Protein AF-F3MJ65-F1 (afdb_monomer_lite)

Foldseek 3Di:
DDLVVLQVLLVVLQVQLVVLCVVLVPDPDPVSVVVSNVSSVVSNVSSVVSVVVSVVVD

pLDDT: mean 91.48, std 8.63, range [56.22, 97.81]

Structure (mmCIF, N/CA/C/O backbone):
data_AF-F3MJ65-F1
#
_entry.id   AF-F3MJ65-F1
#
loop_
_atom_site.group_PDB
_atom_site.id
_atom_site.type_symbol
_atom_site.label_atom_id
_atom_site.label_alt_id
_atom_site.label_comp_id
_atom_site.label_asym_id
_atom_site.label_entity_id
_atom_site.label_seq_id
_atom_site.pdbx_PDB_ins_code
_atom_site.Cartn_x
_atom_site.Cartn_y
_atom_site.Cartn_z
_atom_site.occupancy
_atom_site.B_iso_or_equiv
_atom_site.auth_seq_id
_atom_site.auth_comp_id
_atom_site.auth_asym_id
_atom_site.auth_atom_id
_atom_site.pdbx_PDB_model_num
ATOM 1 N N . MET A 1 1 ? -3.168 8.399 20.009 1.00 60.12 1 MET A N 1
ATOM 2 C CA . MET A 1 1 ? -3.902 8.746 18.777 1.00 60.12 1 MET A CA 1
ATOM 3 C C . MET A 1 1 ? -5.386 8.551 19.004 1.00 60.12 1 MET A C 1
ATOM 5 O O . MET A 1 1 ? -5.778 7.563 19.619 1.00 60.12 1 MET A O 1
ATOM 9 N N . LYS A 1 2 ? -6.212 9.496 18.559 1.00 71.12 2 LYS A N 1
ATOM 10 C CA . LYS A 1 2 ? -7.674 9.377 18.616 1.00 71.12 2 LYS A CA 1
ATOM 11 C C . LYS A 1 2 ? -8.140 8.332 17.599 1.00 71.12 2 LYS A C 1
ATOM 13 O O . LYS A 1 2 ? -7.577 8.211 16.521 1.00 71.12 2 LYS A O 1
ATOM 18 N N . LYS A 1 3 ? -9.229 7.617 17.893 1.00 71.69 3 LYS A N 1
ATOM 19 C CA . LYS A 1 3 ? -9.812 6.560 17.037 1.00 71.69 3 LYS A CA 1
ATOM 20 C C . LYS A 1 3 ? -9.933 6.935 15.550 1.00 71.69 3 LYS A C 1
ATOM 22 O O . LYS A 1 3 ? -9.661 6.108 14.683 1.00 71.69 3 LYS A O 1
ATOM 27 N N . LYS A 1 4 ? -10.330 8.178 15.254 1.00 77.62 4 LYS A N 1
ATOM 28 C CA . LYS A 1 4 ? -10.471 8.700 13.881 1.00 77.62 4 LYS A CA 1
ATOM 29 C C . LYS A 1 4 ? -9.128 8.836 13.147 1.00 77.62 4 LYS A C 1
ATOM 31 O O . LYS A 1 4 ? -9.099 8.697 11.932 1.00 77.62 4 LYS A O 1
ATOM 36 N N . GLU A 1 5 ? -8.032 9.052 13.872 1.00 85.50 5 GLU A N 1
ATOM 37 C CA . GLU A 1 5 ? -6.689 9.207 13.300 1.00 85.50 5 GLU A CA 1
ATOM 38 C C . GLU A 1 5 ? -6.203 7.893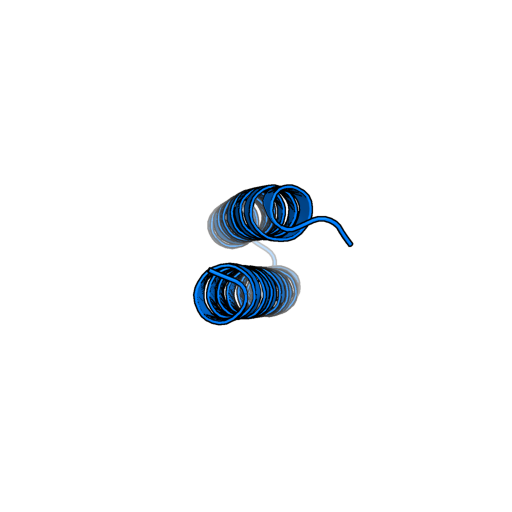 12.679 1.00 85.50 5 GLU A C 1
ATOM 40 O O . GLU A 1 5 ? -5.660 7.922 11.584 1.00 85.50 5 GLU A O 1
ATOM 45 N N . PHE A 1 6 ? -6.498 6.734 13.285 1.00 87.81 6 PHE A N 1
ATOM 46 C CA . PHE A 1 6 ? -6.128 5.431 12.708 1.00 87.81 6 PHE A CA 1
ATOM 47 C C . PHE A 1 6 ? -6.781 5.173 11.344 1.00 87.81 6 PHE A C 1
ATOM 49 O O . PHE A 1 6 ? -6.131 4.660 10.440 1.00 87.81 6 PHE A O 1
ATOM 56 N N . LEU A 1 7 ? -8.049 5.562 11.167 1.00 89.25 7 LEU A N 1
ATOM 57 C CA . LEU A 1 7 ? -8.739 5.415 9.882 1.00 89.25 7 LEU A CA 1
ATOM 58 C C . LEU A 1 7 ? -8.143 6.342 8.813 1.00 89.25 7 LEU A C 1
ATOM 60 O O . LEU A 1 7 ? -7.953 5.924 7.674 1.00 89.25 7 LEU A O 1
ATOM 64 N N . ILE A 1 8 ? -7.818 7.583 9.186 1.00 93.00 8 ILE A N 1
ATOM 65 C CA . ILE A 1 8 ? -7.186 8.554 8.283 1.00 93.00 8 ILE A CA 1
ATOM 66 C C . ILE A 1 8 ? -5.796 8.063 7.868 1.00 93.00 8 ILE A C 1
ATOM 68 O O . ILE A 1 8 ? -5.481 8.050 6.682 1.00 93.00 8 ILE A O 1
ATOM 72 N N . VAL A 1 9 ? -4.985 7.597 8.821 1.00 93.31 9 VAL A N 1
ATOM 73 C CA . VAL A 1 9 ? -3.655 7.038 8.541 1.00 93.31 9 VAL A CA 1
ATOM 74 C C . VAL A 1 9 ? -3.762 5.788 7.663 1.00 93.31 9 VAL A C 1
ATOM 76 O O . VAL A 1 9 ? -2.970 5.628 6.738 1.00 93.31 9 VAL A O 1
ATOM 79 N N . ALA A 1 10 ? -4.760 4.926 7.886 1.00 94.50 10 ALA A N 1
ATOM 80 C CA . ALA A 1 10 ? -5.007 3.773 7.022 1.00 94.50 10 ALA A CA 1
ATOM 81 C C . ALA A 1 10 ? -5.317 4.196 5.575 1.00 94.50 10 ALA A C 1
ATOM 83 O O . ALA A 1 10 ? -4.703 3.676 4.646 1.00 94.50 10 ALA A O 1
ATOM 84 N N . LEU A 1 11 ? -6.212 5.171 5.384 1.00 96.12 11 LEU A N 1
ATOM 85 C CA . LEU A 1 11 ? -6.558 5.711 4.064 1.00 96.12 11 LEU A CA 1
ATOM 86 C C . LEU A 1 11 ? -5.347 6.317 3.347 1.00 96.12 11 LEU A C 1
ATOM 88 O O . LEU A 1 11 ? -5.122 6.017 2.176 1.00 96.12 11 LEU A O 1
ATOM 92 N N . LEU A 1 12 ? -4.546 7.126 4.046 1.00 97.06 12 LEU A N 1
ATOM 93 C CA . LEU A 1 12 ? -3.327 7.719 3.488 1.00 97.06 12 LEU A CA 1
ATOM 94 C C . LEU A 1 12 ? -2.305 6.651 3.083 1.00 97.06 12 LEU A C 1
ATOM 96 O O . LEU A 1 12 ? -1.702 6.752 2.017 1.00 97.06 12 LEU A O 1
ATOM 100 N N . ASN A 1 13 ? -2.155 5.600 3.890 1.00 97.38 13 ASN A N 1
ATOM 101 C CA . ASN A 1 13 ? -1.285 4.475 3.562 1.00 97.38 13 ASN A CA 1
ATOM 102 C C . ASN A 1 13 ? -1.765 3.724 2.311 1.00 97.38 13 ASN A C 1
ATOM 104 O O . ASN A 1 13 ? -0.953 3.407 1.448 1.00 97.38 13 ASN A O 1
ATOM 108 N N . PHE A 1 14 ? -3.069 3.482 2.158 1.00 97.38 14 PHE A N 1
ATOM 109 C CA . PHE A 1 14 ? -3.592 2.850 0.942 1.00 97.38 14 PHE A CA 1
ATOM 110 C C . PHE A 1 14 ? -3.435 3.736 -0.300 1.00 97.38 14 PHE A C 1
ATOM 112 O O . PHE A 1 14 ? -3.062 3.232 -1.358 1.00 97.38 14 PHE A O 1
ATOM 119 N N . LEU A 1 15 ? -3.648 5.049 -0.177 1.00 97.44 15 LEU A N 1
ATOM 120 C CA . LEU A 1 15 ? -3.382 6.010 -1.254 1.00 97.44 15 LEU A CA 1
ATOM 121 C C . LEU A 1 15 ? -1.911 5.972 -1.692 1.00 97.44 15 LEU A C 1
ATOM 123 O O . LEU A 1 15 ? -1.630 5.901 -2.888 1.00 97.44 15 LEU A O 1
ATOM 127 N N . ALA A 1 16 ? -0.978 5.955 -0.736 1.00 97.31 16 ALA A N 1
ATOM 128 C CA . ALA A 1 16 ? 0.446 5.820 -1.023 1.00 97.31 16 ALA A CA 1
ATOM 129 C C . ALA A 1 16 ? 0.768 4.476 -1.697 1.00 97.31 16 ALA A C 1
ATOM 131 O O . ALA A 1 16 ? 1.481 4.451 -2.699 1.00 97.31 16 ALA A O 1
ATOM 132 N N . ALA A 1 17 ? 0.199 3.369 -1.208 1.00 97.75 17 ALA A N 1
ATOM 133 C CA . ALA A 1 17 ? 0.386 2.049 -1.805 1.00 97.75 17 ALA A CA 1
ATOM 134 C C . ALA A 1 17 ? -0.028 2.026 -3.284 1.00 97.75 17 ALA A C 1
ATOM 136 O O . ALA A 1 17 ? 0.730 1.530 -4.119 1.00 97.75 17 ALA A O 1
ATOM 137 N N . ILE A 1 18 ? -1.187 2.609 -3.615 1.00 97.44 18 ILE A N 1
ATOM 138 C CA . ILE A 1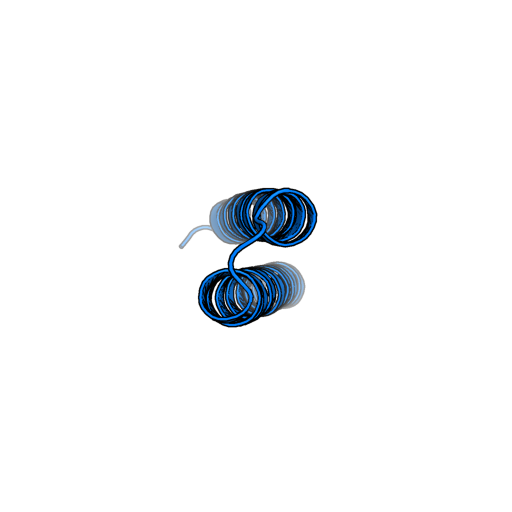 18 ? -1.686 2.719 -4.992 1.00 97.44 18 ILE A CA 1
ATOM 139 C C . ILE A 1 18 ? -0.761 3.599 -5.836 1.00 97.44 18 ILE A C 1
ATOM 141 O O . ILE A 1 18 ? -0.406 3.207 -6.944 1.00 97.44 18 ILE A O 1
ATOM 145 N N . ALA A 1 19 ? -0.326 4.753 -5.323 1.00 97.19 19 ALA A N 1
ATOM 146 C CA . ALA A 1 19 ? 0.578 5.640 -6.052 1.00 97.19 19 ALA A CA 1
ATOM 147 C C . ALA A 1 19 ? 1.892 4.932 -6.422 1.00 97.19 19 ALA A C 1
ATOM 149 O O . ALA A 1 19 ? 2.299 4.953 -7.582 1.00 97.19 19 ALA A O 1
ATOM 150 N N . PHE A 1 20 ? 2.517 4.235 -5.469 1.00 96.81 20 PHE A N 1
ATOM 151 C CA . PHE A 1 20 ? 3.729 3.460 -5.741 1.00 96.81 20 PHE A CA 1
ATOM 152 C C . PHE A 1 20 ? 3.475 2.284 -6.6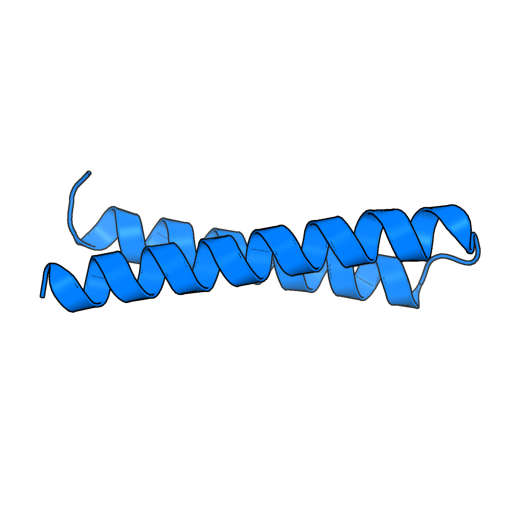84 1.00 96.81 20 PHE A C 1
ATOM 154 O O . PHE A 1 20 ? 4.312 2.015 -7.540 1.00 96.81 20 PHE A O 1
ATOM 161 N N . LEU A 1 21 ? 2.316 1.625 -6.594 1.00 96.19 21 LEU A N 1
ATOM 162 C CA . LEU A 1 21 ? 1.939 0.560 -7.524 1.00 96.19 21 LEU A CA 1
ATOM 163 C C . LEU A 1 21 ? 1.837 1.085 -8.964 1.00 96.19 21 LEU A C 1
ATOM 165 O O . LEU A 1 21 ? 2.357 0.463 -9.884 1.00 96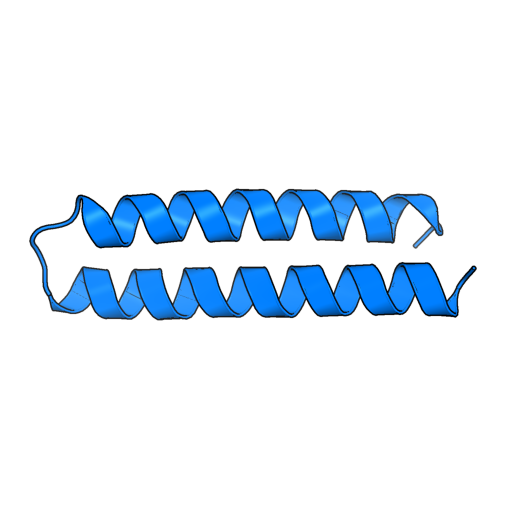.19 21 LEU A O 1
ATOM 169 N N . VAL A 1 22 ? 1.224 2.255 -9.165 1.00 96.50 22 VAL A N 1
ATOM 170 C CA . VAL A 1 22 ? 1.168 2.909 -10.482 1.00 96.50 22 VAL A CA 1
ATOM 171 C C . VAL A 1 22 ? 2.578 3.203 -10.994 1.00 96.50 22 VAL A C 1
ATOM 173 O O . VAL A 1 22 ? 2.864 2.924 -12.156 1.00 96.50 22 VAL A O 1
ATOM 176 N N . VAL A 1 23 ? 3.481 3.686 -10.131 1.00 94.81 23 VAL A N 1
ATOM 177 C CA . VAL A 1 23 ? 4.889 3.926 -10.497 1.00 94.81 23 VAL A CA 1
ATOM 178 C C . VAL A 1 23 ? 5.582 2.640 -10.966 1.00 94.81 23 VAL A C 1
ATOM 180 O O . VAL A 1 23 ? 6.316 2.676 -11.951 1.00 94.81 23 VAL A O 1
ATOM 183 N N . VAL A 1 24 ? 5.323 1.498 -10.320 1.00 95.06 24 VAL A N 1
ATOM 184 C CA . VAL A 1 24 ? 5.860 0.192 -10.750 1.00 95.06 24 VAL A CA 1
ATOM 185 C C . VAL A 1 24 ? 5.443 -0.139 -12.182 1.00 95.06 24 VAL A C 1
ATOM 187 O O . VAL A 1 24 ? 6.273 -0.608 -12.953 1.00 95.06 24 VAL A O 1
ATOM 190 N N . PHE A 1 25 ? 4.190 0.131 -12.556 1.00 93.12 25 PHE A N 1
ATOM 191 C CA . PHE A 1 25 ? 3.685 -0.170 -13.899 1.00 93.12 25 PHE A CA 1
ATOM 192 C C . PHE A 1 25 ? 4.212 0.766 -14.991 1.00 93.12 25 PHE A C 1
ATOM 194 O O . PHE A 1 25 ? 4.311 0.341 -16.137 1.00 93.12 25 PHE A O 1
ATOM 201 N N . ILE A 1 26 ? 4.534 2.021 -14.662 1.00 95.56 26 ILE A N 1
ATOM 202 C CA . ILE A 1 26 ? 5.008 3.010 -15.649 1.00 95.56 26 ILE A CA 1
ATOM 203 C C . ILE A 1 26 ? 6.533 3.084 -15.760 1.00 95.56 26 ILE A C 1
ATOM 205 O O . ILE A 1 26 ? 7.039 3.711 -16.684 1.00 95.56 26 ILE A O 1
ATOM 209 N N . THR A 1 27 ? 7.282 2.543 -14.794 1.00 93.25 27 THR A N 1
ATOM 210 C CA . THR A 1 27 ? 8.743 2.660 -14.794 1.00 93.25 27 THR A CA 1
ATOM 211 C C . THR A 1 27 ? 9.383 1.532 -15.605 1.00 93.25 27 THR A C 1
ATOM 213 O O . THR A 1 27 ? 9.102 0.357 -15.378 1.00 93.25 27 THR A O 1
ATOM 216 N N . ASP A 1 28 ? 10.305 1.881 -16.505 1.00 91.62 28 ASP A N 1
ATOM 217 C CA . ASP A 1 28 ? 11.007 0.915 -17.370 1.00 91.62 28 ASP A CA 1
ATOM 218 C C . ASP A 1 28 ? 12.253 0.299 -16.710 1.00 91.62 28 ASP A C 1
ATOM 220 O O . ASP A 1 28 ? 12.854 -0.655 -17.208 1.00 91.62 28 ASP A O 1
ATOM 224 N N . ARG A 1 29 ? 12.689 0.847 -15.569 1.00 92.50 29 ARG A N 1
ATOM 225 C CA . ARG A 1 29 ? 13.861 0.345 -14.844 1.00 92.50 29 ARG A CA 1
ATOM 226 C C . ARG A 1 29 ? 13.467 -0.796 -13.914 1.00 92.50 29 ARG A C 1
ATOM 228 O O . ARG A 1 29 ? 12.915 -0.562 -12.843 1.00 92.50 29 ARG A O 1
ATOM 235 N N . SER A 1 30 ? 13.863 -2.018 -14.269 1.00 89.25 30 SER A N 1
ATOM 236 C CA . SER A 1 30 ? 13.604 -3.233 -13.477 1.00 89.25 30 SER A CA 1
ATOM 237 C C . SER A 1 30 ? 14.003 -3.108 -11.994 1.00 89.25 30 SER A C 1
ATOM 239 O O . SER A 1 30 ? 13.231 -3.476 -11.111 1.00 89.25 30 SER A O 1
ATOM 241 N N . SER A 1 31 ? 15.156 -2.505 -11.675 1.00 89.00 31 SER A N 1
ATOM 242 C CA . SER A 1 31 ? 15.568 -2.291 -10.275 1.00 89.00 31 SER A CA 1
ATOM 243 C C . SER A 1 31 ? 14.643 -1.340 -9.503 1.00 89.00 31 SER A C 1
ATOM 245 O O . SER A 1 31 ? 14.454 -1.501 -8.298 1.00 89.00 31 SER A O 1
ATOM 247 N N . TRP A 1 32 ? 14.037 -0.368 -10.187 1.00 91.38 32 TRP A N 1
ATOM 248 C CA . TRP A 1 32 ? 13.090 0.579 -9.599 1.00 91.38 32 TRP A CA 1
ATOM 249 C C . TRP A 1 32 ? 11.707 -0.051 -9.429 1.00 91.38 32 TRP A C 1
ATOM 251 O O . TRP A 1 32 ? 11.070 0.187 -8.408 1.00 91.38 32 TRP A O 1
ATOM 261 N N . GLN A 1 33 ? 11.275 -0.911 -10.359 1.00 93.19 33 GLN A N 1
ATOM 262 C CA . GLN A 1 33 ? 10.040 -1.694 -10.221 1.00 93.19 33 GLN A CA 1
ATOM 263 C C . GLN A 1 33 ? 10.045 -2.514 -8.928 1.00 93.19 33 GLN A C 1
ATOM 265 O O . GLN A 1 33 ? 9.095 -2.451 -8.151 1.00 93.19 33 GLN A O 1
ATOM 270 N N . TRP A 1 34 ? 11.142 -3.225 -8.651 1.00 91.88 34 TRP A N 1
ATOM 271 C CA . TRP A 1 34 ? 11.287 -3.983 -7.407 1.00 91.88 34 TRP A CA 1
ATOM 272 C C . TRP A 1 34 ? 11.270 -3.081 -6.170 1.00 91.88 34 TRP A C 1
ATOM 274 O O . TRP A 1 34 ? 10.540 -3.363 -5.220 1.00 91.88 34 TRP A O 1
ATOM 284 N N . GLY A 1 35 ? 12.018 -1.972 -6.189 1.00 94.06 35 GLY A N 1
ATOM 285 C CA . GLY A 1 35 ? 12.048 -1.018 -5.078 1.00 94.06 35 GLY A CA 1
ATOM 286 C C . GLY A 1 35 ? 10.670 -0.425 -4.769 1.00 94.06 35 GLY A C 1
ATOM 287 O O . GLY A 1 35 ? 10.202 -0.494 -3.633 1.00 94.06 35 GLY A O 1
ATOM 288 N N . PHE A 1 36 ? 9.981 0.102 -5.782 1.00 94.06 36 PHE A N 1
ATOM 289 C CA . PHE A 1 36 ? 8.649 0.683 -5.619 1.00 94.06 36 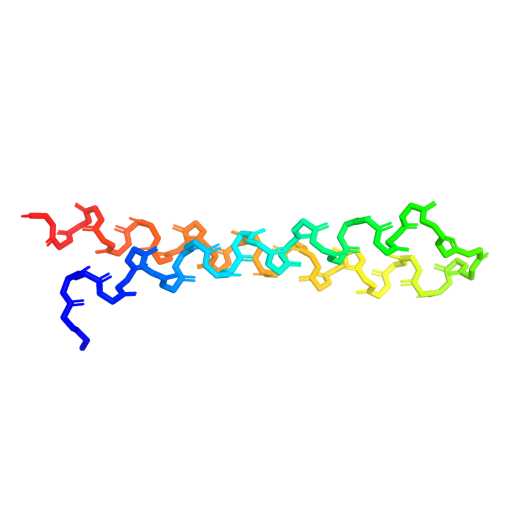PHE A CA 1
ATOM 290 C C . PHE A 1 36 ? 7.581 -0.365 -5.298 1.00 94.06 36 PHE A C 1
ATOM 292 O O . PHE A 1 36 ? 6.661 -0.069 -4.538 1.00 94.06 36 PHE A O 1
ATOM 299 N N . GLY A 1 37 ? 7.723 -1.596 -5.794 1.00 94.81 37 GLY A N 1
ATOM 300 C CA . GLY A 1 37 ? 6.841 -2.709 -5.448 1.00 94.81 37 GLY A CA 1
ATOM 301 C C . GLY A 1 37 ? 6.920 -3.057 -3.964 1.00 94.81 37 GLY A C 1
ATOM 302 O O . GLY A 1 37 ? 5.890 -3.176 -3.302 1.00 94.81 37 GLY A O 1
ATOM 303 N N . ILE A 1 38 ? 8.134 -3.124 -3.408 1.00 96.00 38 ILE A N 1
ATOM 304 C CA . ILE A 1 38 ? 8.343 -3.343 -1.969 1.00 96.00 38 ILE A CA 1
ATOM 305 C C . ILE A 1 38 ? 7.740 -2.191 -1.156 1.00 96.00 38 ILE A C 1
ATOM 307 O O . ILE A 1 38 ? 7.029 -2.433 -0.181 1.00 96.00 38 ILE A O 1
ATOM 311 N N . VAL A 1 39 ? 7.976 -0.940 -1.564 1.00 96.38 39 VAL A N 1
ATOM 312 C CA . VAL A 1 39 ? 7.420 0.239 -0.878 1.00 96.38 39 VAL A CA 1
ATOM 313 C C . VAL A 1 39 ? 5.888 0.227 -0.907 1.00 96.38 39 VAL A C 1
ATOM 315 O O . VAL A 1 39 ? 5.259 0.432 0.131 1.00 96.38 39 VAL A O 1
ATOM 318 N N . SER A 1 40 ? 5.281 -0.075 -2.057 1.00 97.25 40 SER A N 1
ATOM 319 C CA . SER A 1 40 ? 3.828 -0.226 -2.195 1.00 97.25 40 SER A CA 1
ATOM 320 C C . SER A 1 40 ? 3.278 -1.268 -1.216 1.00 97.25 40 SER A C 1
ATOM 322 O O . SER A 1 40 ? 2.312 -1.000 -0.496 1.00 97.25 40 SER A O 1
ATOM 324 N N . LEU A 1 41 ? 3.944 -2.423 -1.112 1.00 97.12 41 LEU A N 1
ATOM 325 C CA . LEU A 1 41 ? 3.558 -3.496 -0.199 1.00 97.12 41 LEU A CA 1
ATOM 326 C C . LEU A 1 41 ? 3.637 -3.062 1.274 1.00 97.12 41 LEU A C 1
ATOM 328 O O . LEU A 1 41 ? 2.714 -3.324 2.044 1.00 97.12 41 LEU A O 1
ATOM 332 N N . LEU A 1 42 ? 4.709 -2.367 1.670 1.00 97.56 42 LEU A N 1
ATOM 333 C CA . LEU A 1 42 ? 4.880 -1.856 3.036 1.00 97.56 42 LEU A CA 1
ATOM 334 C C . LEU A 1 42 ? 3.765 -0.878 3.417 1.00 97.56 42 LEU A C 1
ATOM 336 O O . LEU A 1 42 ? 3.202 -0.980 4.509 1.00 97.56 42 LEU A O 1
ATOM 340 N N . PHE A 1 43 ? 3.406 0.029 2.508 1.00 97.81 43 PHE A N 1
ATOM 341 C CA . PHE A 1 43 ? 2.287 0.944 2.710 1.00 97.81 43 PHE A CA 1
ATOM 342 C C . PHE A 1 43 ? 0.951 0.200 2.810 1.00 97.81 43 PHE A C 1
ATOM 344 O O . PHE A 1 43 ? 0.156 0.505 3.698 1.00 97.81 43 PHE A O 1
ATOM 351 N N . ALA A 1 44 ? 0.714 -0.821 1.983 1.00 96.94 44 ALA A N 1
ATOM 352 C CA . ALA A 1 44 ? -0.497 -1.635 2.068 1.00 96.94 44 ALA A CA 1
ATOM 353 C C . ALA A 1 44 ? -0.607 -2.357 3.423 1.00 96.94 44 ALA A C 1
ATOM 355 O O . ALA A 1 44 ? -1.650 -2.292 4.077 1.00 96.94 44 ALA A O 1
ATOM 356 N N . ILE A 1 45 ? 0.481 -2.977 3.893 1.00 97.44 45 ILE A N 1
ATOM 357 C CA . ILE A 1 45 ? 0.543 -3.640 5.206 1.00 97.44 45 ILE A CA 1
ATOM 358 C C . ILE A 1 45 ? 0.326 -2.622 6.334 1.00 97.44 45 ILE A C 1
ATOM 360 O O . ILE A 1 45 ? -0.459 -2.874 7.250 1.00 97.44 45 ILE A O 1
ATOM 364 N N . GLY A 1 46 ? 0.961 -1.449 6.255 1.00 95.38 46 GLY A N 1
ATOM 365 C CA . GLY A 1 46 ? 0.756 -0.354 7.205 1.00 95.38 46 GLY A CA 1
ATOM 366 C C . GLY A 1 46 ? -0.695 0.137 7.235 1.00 95.38 46 GLY A C 1
ATOM 367 O O . GLY A 1 46 ? -1.247 0.382 8.311 1.00 95.38 46 GLY A O 1
ATOM 368 N N . GLY A 1 47 ? -1.346 0.228 6.074 1.00 94.94 47 GLY A N 1
ATOM 369 C CA . GLY A 1 47 ? -2.766 0.555 5.944 1.00 94.94 47 GLY A CA 1
ATOM 370 C C . GLY A 1 47 ? -3.658 -0.468 6.643 1.00 94.94 47 GLY A C 1
ATOM 371 O O . GLY A 1 47 ? -4.470 -0.096 7.492 1.00 94.94 47 GLY A O 1
ATOM 372 N N . VAL A 1 48 ? -3.443 -1.759 6.369 1.00 96.06 48 VAL A N 1
ATOM 373 C CA . VAL A 1 48 ? -4.162 -2.867 7.021 1.00 96.06 48 VAL A CA 1
ATOM 374 C C . VAL A 1 48 ? -3.951 -2.845 8.536 1.00 96.06 48 VAL A C 1
ATOM 376 O O . VAL A 1 48 ? -4.922 -2.936 9.284 1.00 96.06 48 VAL A O 1
ATOM 379 N N . GLY A 1 49 ? -2.717 -2.658 9.011 1.00 94.31 49 GLY A N 1
ATOM 380 C CA . GLY A 1 49 ? -2.412 -2.580 10.442 1.00 94.31 49 GLY A CA 1
ATOM 381 C C . GLY A 1 49 ? -3.170 -1.453 11.149 1.00 94.31 49 GLY A C 1
ATOM 382 O O . GLY A 1 49 ? -3.790 -1.674 12.189 1.00 94.31 49 GLY A O 1
ATOM 383 N N . ASN A 1 50 ? -3.204 -0.260 10.550 1.00 93.38 50 ASN A N 1
ATOM 384 C CA . ASN A 1 50 ? -3.966 0.872 11.084 1.00 93.38 50 ASN A CA 1
ATOM 385 C C . ASN A 1 50 ? -5.483 0.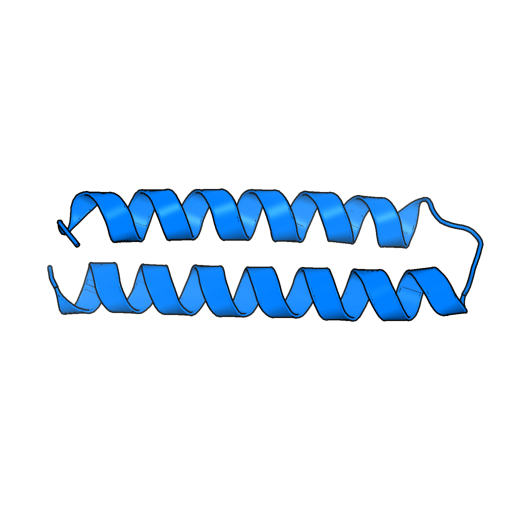627 11.048 1.00 93.38 50 ASN A C 1
ATOM 387 O O . ASN A 1 50 ? -6.191 1.005 11.982 1.00 93.38 50 ASN A O 1
ATOM 391 N N . LEU A 1 51 ? -5.985 -0.063 10.021 1.00 93.50 51 LEU A N 1
ATOM 392 C CA . LEU A 1 51 ? -7.392 -0.450 9.929 1.00 93.50 51 LEU A CA 1
ATOM 393 C C . LEU A 1 51 ? -7.780 -1.448 11.034 1.00 93.50 51 LEU A C 1
ATOM 395 O O . LEU A 1 51 ? -8.817 -1.293 11.680 1.00 93.50 51 LEU A O 1
ATOM 399 N N . VAL A 1 52 ? -6.918 -2.434 11.305 1.00 93.00 52 VAL A N 1
ATOM 400 C CA . VAL A 1 52 ? -7.089 -3.396 12.404 1.00 93.00 52 VAL A CA 1
ATOM 401 C C . VAL A 1 52 ? -7.060 -2.684 13.757 1.00 93.00 52 VAL A C 1
ATOM 403 O O . VAL A 1 52 ? -7.898 -2.970 14.609 1.00 93.00 52 VAL A O 1
ATOM 406 N N . LEU A 1 53 ? -6.153 -1.723 13.963 1.00 90.56 53 LEU A N 1
ATOM 407 C CA . LEU A 1 53 ? -6.111 -0.916 15.189 1.00 90.56 53 LEU A CA 1
ATOM 408 C C . LEU A 1 53 ? -7.366 -0.051 15.360 1.00 90.56 53 LEU A C 1
ATOM 410 O O . LEU A 1 53 ? -7.873 0.073 16.475 1.00 90.56 53 LEU A O 1
ATOM 414 N N . HIS A 1 54 ? -7.907 0.508 14.276 1.00 89.12 54 HIS A N 1
ATOM 415 C CA . HIS A 1 54 ? -9.186 1.217 14.308 1.00 89.12 54 HIS A CA 1
ATOM 416 C C . HIS A 1 54 ? -10.351 0.284 14.680 1.00 89.12 54 HIS A C 1
ATOM 418 O O . HIS A 1 54 ? -11.220 0.670 15.459 1.00 89.12 54 HIS A O 1
ATOM 424 N N . ALA A 1 55 ? -10.356 -0.943 14.149 1.00 86.88 55 ALA A N 1
ATOM 425 C CA . ALA A 1 55 ? -11.384 -1.945 14.415 1.00 86.88 55 ALA A CA 1
ATOM 426 C C . ALA A 1 55 ? -11.293 -2.558 15.821 1.00 86.88 55 ALA A C 1
ATOM 428 O O . ALA A 1 55 ? -12.324 -2.876 16.399 1.00 86.88 55 ALA A O 1
ATOM 429 N N . LYS A 1 56 ? -10.093 -2.713 16.392 1.00 86.44 56 LYS A N 1
ATOM 430 C CA . LYS A 1 56 ? -9.914 -3.178 17.780 1.00 86.44 56 LYS A CA 1
ATOM 431 C C . LYS A 1 56 ? -10.265 -2.106 18.809 1.00 86.44 56 LYS A C 1
ATOM 433 O O . LYS A 1 56 ? -10.760 -2.436 19.875 1.00 86.44 56 LYS A O 1
ATOM 438 N N . ASN A 1 57 ? -10.040 -0.836 18.476 1.00 77.56 57 ASN A N 1
ATOM 439 C CA . ASN A 1 57 ? -10.454 0.308 19.291 1.00 77.56 57 ASN A CA 1
ATOM 440 C C . ASN A 1 57 ? -11.877 0.791 18.930 1.00 77.56 57 ASN A C 1
ATOM 442 O O . ASN A 1 57 ? -12.170 1.989 19.056 1.00 77.56 57 ASN A O 1
ATOM 446 N N . LYS A 1 58 ? -12.739 -0.098 18.402 1.00 56.22 58 LYS A N 1
ATOM 447 C CA . LYS A 1 58 ? -14.141 0.229 18.117 1.00 56.22 58 LYS A CA 1
ATOM 448 C C . LYS A 1 58 ? -14.967 0.274 19.384 1.00 56.22 58 LYS A C 1
ATOM 450 O O . LYS A 1 58 ? -15.702 1.286 19.469 1.00 56.22 58 LYS A O 1
#

Radius of gyration: 13.34 Å; chains: 1; bounding box: 30×13×37 Å

Sequence (58 aa):
MKKKEFLIVALLNFLAAIAFLVVVFITDRSSWQWGFGIVSLLFAIGGVGNLVLHAKNK

Secondary structure (DSSP, 8-state):
--HHHHHHHHHHHHHHHHHHHHHHHH---HHHHHHHHHHHHHHHHHHHHHHHHHHHT-